Protein 1A58 (pdb70)

Structure (mmCIF, N/CA/C/O backbone):
data_1A58
#
_entry.id   1A58
#
_cell.length_a   58.215
_cell.length_b   58.215
_cell.length_c   141.944
_cell.angle_alpha   90.00
_cell.angle_beta   90.00
_cell.angle_gamma   90.00
#
_symmetry.space_group_name_H-M   'P 41 21 2'
#
loop_
_entity.id
_entity.type
_entity.pdbx_description
1 polymer CYCLOPHILIN
2 water water
#
loop_
_atom_site.group_PDB
_atom_site.id
_atom_site.type_symbol
_atom_site.label_atom_id
_atom_site.label_alt_id
_atom_site.label_comp_id
_atom_site.label_asym_id
_atom_site.label_entity_id
_atom_site.label_seq_id
_atom_site.pdbx_PDB_ins_code
_atom_site.Cartn_x
_atom_site.Cartn_y
_atom_site.Cartn_z
_atom_site.occupancy
_atom_site.B_iso_or_equiv
_atom_site.auth_seq_id
_atom_site.auth_comp_id
_atom_site.auth_asym_id
_atom_site.auth_atom_id
_atom_site.pdbx_PDB_model_num
ATOM 1 N N . MET A 1 1 ? 60.836 20.726 10.794 1.00 82.98 1 MET A N 1
ATOM 2 C CA . MET A 1 1 ? 62.099 21.167 10.148 1.00 84.54 1 MET A CA 1
ATOM 3 C C . MET A 1 1 ? 61.964 21.333 8.640 1.00 84.05 1 MET A C 1
ATOM 4 O O . MET A 1 1 ? 62.388 22.352 8.092 1.00 85.78 1 MET A O 1
ATOM 9 N N . SER A 1 2 ? 61.364 20.349 7.972 1.00 81.94 2 SER A N 1
ATOM 10 C CA . SER A 1 2 ? 61.172 20.418 6.519 1.00 79.66 2 SER A CA 1
ATOM 11 C C . SER A 1 2 ? 59.786 20.988 6.170 1.00 77.38 2 SER A C 1
ATOM 12 O O . SER A 1 2 ? 58.937 21.142 7.046 1.00 76.23 2 SER A O 1
ATOM 15 N N . LYS A 1 3 ? 59.587 21.340 4.901 1.00 74.80 3 LYS A N 1
ATOM 16 C CA . LYS A 1 3 ? 58.312 21.876 4.429 1.00 72.61 3 LYS A CA 1
ATOM 17 C C . LYS A 1 3 ? 57.267 20.763 4.425 1.00 70.79 3 LYS A C 1
ATOM 18 O O . LYS A 1 3 ? 56.062 21.023 4.452 1.00 70.61 3 LYS A O 1
ATOM 24 N N . LYS A 1 4 ? 57.741 19.520 4.422 1.00 69.49 4 LYS A N 1
ATOM 25 C CA . LYS A 1 4 ? 56.868 18.353 4.436 1.00 68.12 4 LYS A CA 1
ATOM 26 C C . LYS A 1 4 ? 56.383 18.064 5.860 1.00 65.80 4 LYS A C 1
ATOM 27 O O . LYS A 1 4 ? 55.591 17.149 6.078 1.00 65.71 4 LYS A O 1
ATOM 33 N N . ASP A 1 5 ? 56.858 18.858 6.818 1.00 65.17 5 ASP A N 1
ATOM 34 C CA . ASP A 1 5 ? 56.486 18.732 8.234 1.00 65.82 5 ASP A CA 1
ATOM 35 C C . ASP A 1 5 ? 55.184 19.470 8.562 1.00 62.21 5 ASP A C 1
ATOM 36 O O . ASP A 1 5 ? 54.626 19.309 9.652 1.00 61.56 5 ASP A O 1
ATOM 41 N N . ARG A 1 6 ? 54.730 20.292 7.617 1.00 56.14 6 ARG A N 1
ATOM 42 C CA . ARG A 1 6 ? 53.522 21.095 7.776 1.00 49.15 6 ARG A CA 1
ATOM 43 C C . ARG A 1 6 ? 52.235 20.292 7.897 1.00 48.14 6 ARG A C 1
ATOM 44 O O . ARG A 1 6 ? 51.889 19.489 7.026 1.00 47.73 6 ARG A O 1
ATOM 52 N N . ARG A 1 7 ? 51.536 20.525 9.005 1.00 44.22 7 ARG A N 1
ATOM 53 C CA . ARG A 1 7 ? 50.288 19.844 9.317 1.00 40.48 7 ARG A CA 1
ATOM 54 C C . ARG A 1 7 ? 49.071 20.615 8.811 1.00 37.68 7 ARG A C 1
ATOM 55 O O . ARG A 1 7 ? 49.163 21.804 8.496 1.00 34.35 7 ARG A O 1
ATOM 63 N N . ARG A 1 8 ? 47.946 19.915 8.682 1.00 35.44 8 ARG A N 1
ATOM 64 C CA . ARG A 1 8 ? 46.695 20.527 8.239 1.00 33.49 8 ARG A CA 1
ATOM 65 C C . ARG A 1 8 ? 45.625 20.372 9.306 1.00 30.87 8 ARG A C 1
ATOM 66 O O . ARG A 1 8 ? 45.488 19.315 9.924 1.00 29.93 8 ARG A O 1
ATOM 74 N N . VAL A 1 9 ? 44.850 21.431 9.498 1.00 27.99 9 VAL A N 1
ATOM 75 C CA . VAL A 1 9 ? 43.819 21.449 10.520 1.00 23.99 9 VAL A CA 1
ATOM 76 C C . VAL A 1 9 ? 42.487 21.976 9.945 1.00 22.62 9 VAL A C 1
ATOM 77 O O . VAL A 1 9 ? 42.480 22.711 8.958 1.00 20.34 9 VAL A O 1
ATOM 81 N N . PHE A 1 10 ? 41.363 21.576 10.532 1.00 20.02 10 PHE A N 1
ATOM 82 C CA . PHE A 1 10 ? 40.071 22.024 10.023 1.00 19.84 10 PHE A CA 1
ATOM 83 C C . PHE A 1 10 ? 39.125 22.640 11.039 1.00 21.58 10 PHE A C 1
ATOM 84 O O .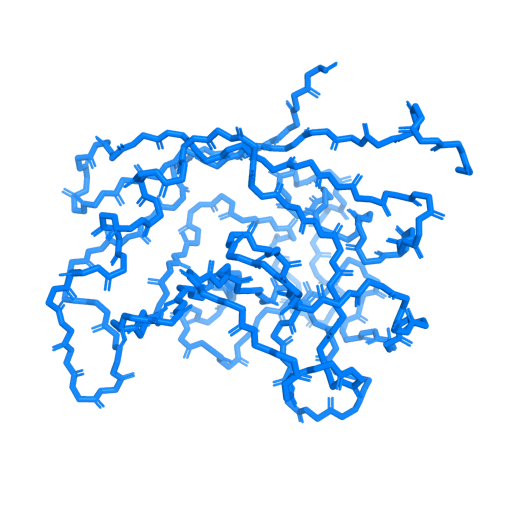 PHE A 1 10 ? 39.195 22.355 12.235 1.00 23.36 10 PHE A O 1
ATOM 92 N N . LEU A 1 11 ? 38.222 23.479 10.535 1.00 21.21 11 LEU A N 1
ATOM 93 C CA . LEU A 1 11 ? 37.200 24.115 11.356 1.00 21.15 11 LEU A CA 1
ATOM 94 C C . LEU A 1 11 ? 35.883 24.075 10.589 1.00 20.20 11 LEU A C 1
ATOM 95 O O . LEU A 1 11 ? 35.802 24.609 9.489 1.00 20.61 11 LEU A O 1
ATOM 100 N N . ASP A 1 12 ? 34.889 23.373 11.129 1.00 22.86 12 ASP A N 1
ATOM 101 C CA . ASP A 1 12 ? 33.560 23.315 10.518 1.00 21.13 12 ASP A CA 1
ATOM 102 C C . ASP A 1 12 ? 32.779 24.403 11.240 1.00 21.73 12 ASP A C 1
ATOM 103 O O . ASP A 1 12 ? 32.606 24.350 12.459 1.00 18.55 12 ASP A O 1
ATOM 108 N N . VAL A 1 13 ? 32.316 25.393 10.486 1.00 21.05 13 VAL A N 1
ATOM 109 C CA . VAL A 1 13 ? 31.620 26.528 11.082 1.00 22.45 13 VAL A CA 1
ATOM 110 C C . VAL A 1 13 ? 30.138 26.628 10.754 1.00 22.42 13 VAL A C 1
ATOM 111 O O . VAL A 1 13 ? 29.721 26.340 9.636 1.00 20.66 13 VAL A O 1
ATOM 115 N N . THR A 1 14 ? 29.346 27.009 11.754 1.00 22.43 14 THR A N 1
ATOM 116 C CA . THR A 1 14 ? 27.913 27.208 11.569 1.00 22.06 14 THR A CA 1
ATOM 117 C C . THR A 1 14 ? 27.559 28.673 11.888 1.00 24.07 14 THR A C 1
ATOM 118 O O . THR A 1 14 ? 28.208 29.316 12.719 1.00 23.37 14 THR A O 1
ATOM 122 N N . ILE A 1 15 ? 26.583 29.217 11.165 1.00 22.97 15 ILE A N 1
ATOM 123 C CA . ILE A 1 15 ? 26.119 30.582 11.391 1.00 24.22 15 ILE A CA 1
ATOM 124 C C . ILE A 1 15 ? 24.649 30.429 11.773 1.00 25.20 15 ILE A C 1
ATOM 125 O O . ILE A 1 15 ? 23.819 30.059 10.941 1.00 25.19 15 ILE A O 1
ATOM 130 N N . ASP A 1 16 ? 24.346 30.670 13.047 1.00 26.49 16 ASP A N 1
ATOM 131 C CA . ASP A 1 16 ? 22.989 30.508 13.574 1.00 30.29 16 ASP A CA 1
ATOM 132 C C . ASP A 1 16 ? 22.507 29.077 13.326 1.00 33.19 16 ASP A C 1
ATOM 133 O O . ASP A 1 16 ? 21.389 28.857 12.855 1.00 36.37 16 ASP A O 1
ATOM 138 N N . GLY A 1 17 ? 23.385 28.113 13.596 1.00 32.26 17 GLY A N 1
ATOM 139 C CA . GLY A 1 17 ? 23.045 26.710 13.420 1.00 31.08 17 GLY A CA 1
ATOM 140 C C . GLY 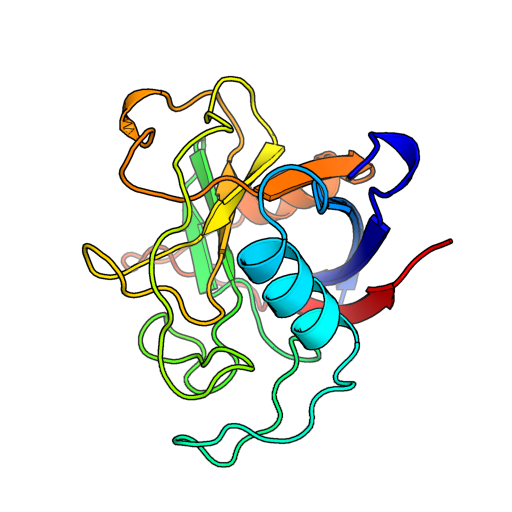A 1 17 ? 23.169 26.149 12.017 1.00 30.73 17 GLY A C 1
ATOM 141 O O . GLY A 1 17 ? 23.230 24.933 11.846 1.00 32.19 17 GLY A O 1
ATOM 142 N N . ASN A 1 18 ? 23.202 27.018 11.012 1.00 30.79 18 ASN A N 1
ATOM 143 C CA . ASN A 1 18 ? 23.314 26.564 9.628 1.00 32.66 18 ASN A CA 1
ATOM 144 C C . ASN A 1 18 ? 24.775 26.452 9.204 1.00 32.37 18 ASN A C 1
ATOM 145 O O . ASN A 1 18 ? 25.530 27.421 9.304 1.00 29.84 18 ASN A O 1
ATOM 150 N N . LEU A 1 19 ? 25.162 25.266 8.735 1.00 32.04 19 LEU A N 1
ATOM 151 C CA . LEU A 1 19 ? 26.533 24.998 8.301 1.00 32.73 19 LEU A CA 1
ATOM 152 C C . LEU A 1 19 ? 26.995 25.892 7.151 1.00 30.61 19 LEU A C 1
ATOM 153 O O . LEU A 1 19 ? 26.423 25.867 6.062 1.00 31.49 19 LEU A O 1
ATOM 158 N N . ALA A 1 20 ? 28.029 26.687 7.418 1.00 28.56 20 ALA A N 1
ATOM 159 C CA . ALA A 1 20 ? 28.610 27.590 6.431 1.00 26.13 20 ALA A CA 1
ATOM 160 C C . ALA A 1 20 ? 29.671 26.850 5.617 1.00 26.05 20 ALA A C 1
ATOM 161 O O . ALA A 1 20 ? 29.910 27.168 4.453 1.00 25.50 20 ALA A O 1
ATOM 163 N N . GLY A 1 21 ? 30.306 25.859 6.238 1.00 23.98 21 GLY A N 1
ATOM 164 C CA . GLY A 1 21 ? 31.319 25.088 5.546 1.00 21.29 21 GLY A CA 1
ATOM 165 C C . GLY A 1 21 ? 32.555 24.828 6.378 1.00 21.47 21 GLY A C 1
ATOM 166 O O . GLY A 1 21 ? 32.577 25.115 7.576 1.00 26.36 21 GLY A O 1
ATOM 167 N N . ARG A 1 22 ? 33.594 24.316 5.719 1.00 22.10 22 ARG A N 1
ATOM 168 C CA . ARG A 1 22 ? 34.866 23.983 6.355 1.00 19.83 22 ARG A CA 1
ATOM 169 C C . ARG A 1 22 ? 36.049 24.865 5.945 1.00 19.49 22 ARG A C 1
ATOM 170 O O . ARG A 1 22 ? 36.280 25.114 4.762 1.00 20.04 22 ARG A O 1
ATOM 178 N N . ILE A 1 23 ? 36.792 25.333 6.944 1.00 17.75 23 ILE A N 1
ATOM 179 C CA . ILE A 1 23 ? 37.985 26.139 6.711 1.00 17.60 23 ILE A CA 1
ATOM 180 C C . ILE A 1 23 ? 39.182 25.220 6.988 1.00 16.41 23 ILE A C 1
ATOM 181 O O . ILE A 1 23 ? 39.307 24.668 8.080 1.00 18.51 23 ILE A O 1
ATOM 186 N N . VAL A 1 24 ? 40.014 24.995 5.978 1.00 17.76 24 VAL A N 1
ATOM 187 C CA . VAL A 1 24 ? 41.198 24.161 6.154 1.00 18.04 24 VAL A CA 1
ATOM 188 C C . VAL A 1 24 ? 42.426 25.067 6.129 1.00 18.89 24 VAL A C 1
ATOM 189 O O . VAL A 1 24 ? 42.575 25.910 5.231 1.00 17.48 24 VAL A O 1
ATOM 193 N N . MET A 1 25 ? 43.290 24.898 7.127 1.00 16.58 25 MET A N 1
ATOM 194 C CA . MET A 1 25 ? 44.507 25.691 7.248 1.00 17.53 25 MET A CA 1
ATOM 195 C C . MET A 1 25 ? 45.750 24.815 7.305 1.00 19.02 25 MET A C 1
ATOM 196 O O . MET A 1 25 ? 45.739 23.740 7.902 1.00 18.95 25 MET A O 1
ATOM 201 N N . GLU A 1 26 ? 46.815 25.282 6.662 1.00 19.44 26 GLU A N 1
ATOM 202 C CA . GLU A 1 26 ? 48.091 24.580 6.651 1.00 20.87 26 GLU A CA 1
ATOM 203 C C . GLU A 1 26 ? 48.979 25.307 7.663 1.00 21.51 26 GLU A C 1
ATOM 204 O O . GLU A 1 26 ? 49.156 26.523 7.574 1.00 22.69 26 GLU A O 1
ATOM 210 N N . LEU A 1 27 ? 49.480 24.568 8.652 1.00 18.58 27 LEU A N 1
ATOM 211 C CA . LEU A 1 27 ? 50.339 25.116 9.705 1.00 21.78 27 LEU A CA 1
ATOM 212 C C . LEU A 1 27 ? 51.833 24.985 9.366 1.00 23.51 27 LEU A C 1
ATOM 213 O O . LEU A 1 27 ? 52.314 23.902 9.031 1.00 25.32 27 LEU A O 1
ATOM 218 N N . TYR A 1 28 ? 52.564 26.091 9.471 1.00 24.27 28 TYR A N 1
ATOM 219 C CA . TYR A 1 28 ? 53.999 26.101 9.179 1.00 27.47 28 TYR A CA 1
ATOM 220 C C . TYR A 1 28 ? 54.843 25.716 10.403 1.00 28.12 28 TYR A C 1
ATOM 221 O O . TYR A 1 28 ? 55.568 26.543 10.959 1.00 27.73 28 TYR A O 1
ATOM 230 N N . ASN A 1 29 ? 54.741 24.440 10.787 1.00 29.97 29 ASN A N 1
ATOM 231 C CA . ASN A 1 29 ? 55.438 23.852 11.938 1.00 32.61 29 ASN A CA 1
ATOM 232 C C . ASN A 1 29 ? 56.949 24.005 11.882 1.00 32.56 29 ASN A C 1
ATOM 233 O O . ASN A 1 29 ? 57.620 23.989 12.912 1.00 32.91 29 ASN A O 1
ATOM 238 N N . ASP A 1 30 ? 57.479 24.095 10.671 1.00 29.27 30 ASP A N 1
ATOM 239 C CA . ASP A 1 30 ? 58.914 24.233 10.459 1.00 32.25 30 ASP A CA 1
ATOM 240 C C . ASP A 1 30 ? 59.426 25.659 10.692 1.00 33.17 30 ASP A C 1
ATOM 241 O O . ASP A 1 30 ? 60.623 25.868 10.874 1.00 36.20 30 ASP A O 1
ATOM 246 N N . ILE A 1 31 ? 58.517 26.628 10.702 1.00 29.42 31 ILE A N 1
ATOM 247 C CA . ILE A 1 31 ? 58.879 28.024 10.890 1.00 26.99 31 ILE A CA 1
ATOM 248 C C . ILE A 1 31 ? 58.460 28.572 12.257 1.00 27.04 31 ILE A C 1
ATOM 249 O O . ILE A 1 31 ? 59.176 29.370 12.865 1.00 26.84 31 ILE A O 1
ATOM 254 N N . ALA A 1 32 ? 57.304 28.133 12.742 1.00 24.24 32 ALA A N 1
ATOM 255 C CA . ALA A 1 32 ? 56.795 28.566 14.036 1.00 21.75 32 ALA A CA 1
ATOM 256 C C . ALA A 1 32 ? 56.271 27.334 14.779 1.00 22.42 32 ALA A C 1
ATOM 257 O O . ALA A 1 32 ? 55.065 27.176 14.964 1.00 24.78 32 ALA A O 1
ATOM 259 N N . PRO A 1 33 ? 57.181 26.465 15.254 1.00 21.54 33 PRO A N 1
ATOM 260 C CA . PRO A 1 33 ? 56.822 25.235 15.975 1.00 22.64 33 PRO A CA 1
ATOM 261 C C . PRO A 1 33 ? 55.915 25.357 17.202 1.00 22.55 33 PRO A C 1
ATOM 262 O O . PRO A 1 33 ? 54.934 24.617 17.310 1.00 22.13 33 PRO A O 1
ATOM 266 N N . ARG A 1 34 ? 56.228 26.278 18.115 1.00 23.60 34 ARG A N 1
ATOM 267 C CA . ARG A 1 34 ? 55.425 26.456 19.327 1.00 22.62 34 ARG A CA 1
ATOM 268 C C . ARG A 1 34 ? 54.024 26.990 19.041 1.00 22.11 34 ARG A C 1
ATOM 269 O O . ARG A 1 34 ? 53.040 26.505 19.604 1.00 26.40 34 ARG A O 1
ATOM 277 N N . THR A 1 35 ? 53.939 27.998 18.177 1.00 20.92 35 THR A N 1
ATOM 278 C CA . THR A 1 35 ? 52.661 28.604 17.824 1.00 19.11 35 THR A CA 1
ATOM 279 C C . THR A 1 35 ? 51.761 27.618 17.068 1.00 19.71 35 THR A C 1
ATOM 280 O O . THR A 1 35 ? 50.567 27.528 17.349 1.00 22.08 35 THR A O 1
ATOM 284 N N . CYS A 1 36 ? 52.344 26.854 16.147 1.00 18.31 36 CYS A N 1
ATOM 285 C CA . CYS A 1 36 ? 51.596 25.859 15.372 1.00 18.43 36 CYS A CA 1
ATOM 286 C C . CYS A 1 36 ? 51.148 24.689 16.248 1.00 18.42 36 CYS A C 1
ATOM 287 O O . CYS A 1 36 ? 50.055 24.147 16.070 1.00 18.89 36 CYS A O 1
ATOM 290 N N . ASN A 1 37 ? 52.008 24.289 17.181 1.00 19.72 37 ASN A N 1
ATOM 291 C CA . ASN A 1 37 ? 51.693 23.194 18.081 1.00 18.75 37 ASN A CA 1
ATOM 292 C C . ASN A 1 37 ? 50.544 23.609 18.994 1.00 20.01 37 ASN A C 1
ATOM 293 O O . ASN A 1 37 ? 49.606 22.836 19.216 1.00 19.81 37 ASN A O 1
ATOM 298 N N . ASN A 1 38 ? 50.613 24.837 19.506 1.00 17.88 38 ASN A N 1
ATOM 299 C CA . ASN A 1 38 ? 49.569 25.353 20.377 1.00 17.07 38 ASN A CA 1
ATOM 300 C C . ASN A 1 38 ? 48.240 25.326 19.633 1.00 17.98 38 ASN A C 1
ATOM 301 O O . ASN A 1 38 ? 47.255 24.782 20.135 1.00 20.21 38 ASN A O 1
ATOM 306 N N . PHE A 1 39 ? 48.238 25.859 18.410 1.00 16.22 39 PHE A N 1
ATOM 307 C CA . PHE A 1 39 ? 47.029 25.914 17.596 1.00 17.04 39 PHE A CA 1
ATOM 308 C C . PHE A 1 39 ? 46.466 24.531 17.273 1.00 18.79 39 PHE A C 1
ATOM 309 O O . PHE A 1 39 ? 45.268 24.295 17.436 1.00 19.07 39 PHE A O 1
ATOM 317 N N . LEU A 1 40 ? 47.335 23.626 16.826 1.00 20.56 40 LEU A N 1
ATOM 318 C CA . LEU A 1 40 ? 46.946 22.257 16.474 1.00 23.77 40 LEU A CA 1
ATOM 319 C C . LEU A 1 40 ? 46.330 21.542 17.680 1.00 22.35 40 LEU A C 1
ATOM 320 O O . LEU A 1 40 ? 45.303 20.876 17.551 1.00 18.53 40 LEU A O 1
ATOM 325 N N . MET A 1 41 ? 46.950 21.696 18.851 1.00 22.25 41 MET A N 1
ATOM 326 C CA . MET A 1 41 ? 46.443 21.071 20.073 1.00 20.95 41 MET A CA 1
ATOM 327 C C . MET A 1 41 ? 45.083 21.657 20.477 1.00 18.96 41 MET A C 1
ATOM 328 O O . MET A 1 41 ? 44.233 20.949 21.019 1.00 17.02 41 MET A O 1
ATOM 333 N N . LEU A 1 42 ? 44.875 22.945 20.206 1.00 18.04 42 LEU A N 1
ATOM 334 C CA . LEU A 1 42 ? 43.602 23.588 20.535 1.00 19.46 42 LEU A CA 1
ATOM 335 C C . LEU A 1 42 ? 42.467 23.099 19.626 1.00 18.91 42 LEU A C 1
ATOM 336 O O . LEU A 1 42 ? 41.310 23.052 20.042 1.00 19.17 42 LEU A O 1
ATOM 341 N N . CYS A 1 43 ? 42.800 22.705 18.397 1.00 18.74 43 CYS A N 1
ATOM 342 C CA . CYS A 1 43 ? 41.799 22.185 17.465 1.00 18.31 43 CYS A CA 1
ATOM 343 C C . CYS A 1 43 ? 41.395 20.748 17.834 1.00 20.77 43 CYS A C 1
ATOM 344 O O . CYS A 1 43 ? 40.227 20.374 17.719 1.00 22.84 43 CYS A O 1
ATOM 347 N N . THR A 1 44 ? 42.363 19.950 18.283 1.00 19.77 44 THR A N 1
ATOM 348 C CA . THR A 1 44 ? 42.097 18.559 18.634 1.00 19.90 44 THR A CA 1
ATOM 349 C C . THR A 1 44 ? 41.683 18.324 20.089 1.00 19.97 44 THR A C 1
ATOM 350 O O . THR A 1 44 ? 41.017 17.333 20.392 1.00 21.51 44 THR A O 1
ATOM 354 N N . GLY A 1 45 ? 42.073 19.232 20.980 1.00 19.28 45 GLY A N 1
ATOM 355 C CA . GLY A 1 45 ? 41.737 19.088 22.388 1.00 18.60 45 GLY A CA 1
ATOM 356 C C . GLY A 1 45 ? 42.589 18.068 23.121 1.00 21.30 45 GLY A C 1
ATOM 357 O O . GLY A 1 45 ? 42.334 17.754 24.286 1.00 22.57 45 GLY A O 1
ATOM 358 N N . MET A 1 46 ? 43.647 17.609 22.460 1.00 20.78 46 MET A N 1
ATOM 359 C CA . MET A 1 46 ? 44.547 16.597 23.007 1.00 20.74 46 MET A CA 1
ATOM 360 C C . MET A 1 46 ? 45.633 17.062 23.983 1.00 21.97 46 MET A C 1
ATOM 361 O O . MET A 1 46 ? 46.661 16.390 24.140 1.00 19.81 46 MET A O 1
ATOM 366 N N . ALA A 1 47 ? 45.407 18.199 24.642 1.00 22.68 47 ALA A N 1
ATOM 367 C CA . ALA A 1 47 ? 46.370 18.716 25.616 1.00 23.17 47 ALA A CA 1
ATOM 368 C C . ALA A 1 47 ? 45.765 18.907 27.013 1.00 22.72 47 ALA A C 1
ATOM 369 O O . ALA A 1 47 ? 46.456 19.339 27.934 1.00 26.12 47 ALA A O 1
ATOM 371 N N . GLY A 1 48 ? 44.476 18.598 27.163 1.00 20.90 48 GLY A N 1
ATOM 372 C CA . GLY A 1 48 ? 43.828 18.719 28.460 1.00 23.40 48 GLY A CA 1
ATOM 373 C C . GLY A 1 48 ? 43.181 20.045 28.825 1.00 24.04 48 GLY A C 1
ATOM 374 O O . GLY A 1 48 ? 42.621 20.734 27.970 1.00 24.17 48 GLY A O 1
ATOM 375 N N . THR A 1 49 ? 43.249 20.392 30.112 1.00 24.41 49 THR A N 1
ATOM 376 C CA . THR A 1 49 ? 42.664 21.633 30.628 1.00 25.16 49 THR A CA 1
ATOM 377 C C . THR A 1 49 ? 43.686 22.740 30.874 1.00 25.84 49 THR A C 1
ATOM 378 O O . THR A 1 49 ? 44.865 22.465 31.117 1.00 24.48 49 THR A O 1
ATOM 382 N N . GLY A 1 50 ? 43.215 23.986 30.842 1.00 24.07 50 GLY A N 1
ATOM 383 C CA . GLY A 1 50 ? 44.086 25.128 31.060 1.00 23.38 50 GLY A CA 1
ATOM 384 C C . GLY A 1 50 ? 44.703 25.199 32.446 1.00 25.47 50 GLY A C 1
ATOM 385 O O . GLY A 1 50 ? 44.025 25.018 33.452 1.00 26.38 50 GLY A O 1
ATOM 386 N N . LYS A 1 51 ? 46.003 25.464 32.483 1.00 28.10 51 LYS A N 1
ATOM 387 C CA . LYS A 1 51 ? 46.777 25.575 33.717 1.00 29.99 51 LYS A CA 1
ATOM 388 C C . LYS A 1 51 ? 46.168 26.617 34.659 1.00 30.76 51 LYS A C 1
ATOM 389 O O . LYS A 1 51 ? 45.852 26.327 35.807 1.00 32.52 51 LYS A O 1
ATOM 395 N N . ILE A 1 52 ? 45.987 27.829 34.148 1.00 28.96 52 ILE A N 1
ATOM 396 C CA . ILE A 1 52 ? 45.437 28.931 34.923 1.00 27.35 52 ILE A CA 1
ATOM 397 C C . ILE A 1 52 ? 43.904 28.987 34.961 1.00 28.24 52 ILE A C 1
ATOM 398 O O . ILE A 1 52 ? 43.315 29.244 36.016 1.00 29.03 52 ILE A O 1
ATOM 403 N N . SER A 1 53 ? 43.261 28.709 33.828 1.00 27.49 53 SER A N 1
ATOM 404 C CA . SER A 1 53 ? 41.800 28.741 33.739 1.00 27.70 53 SER A CA 1
ATOM 405 C C . SER A 1 53 ? 41.090 27.449 34.162 1.00 30.59 53 SER A C 1
ATOM 406 O O . SER A 1 53 ? 39.896 27.466 34.482 1.00 30.93 53 SER A O 1
ATOM 409 N N . GLY A 1 54 ? 41.809 26.329 34.130 1.00 29.56 54 GLY A N 1
ATOM 410 C CA . GLY A 1 54 ? 41.211 25.056 34.491 1.00 31.68 54 GLY A CA 1
ATOM 411 C C . GLY A 1 54 ? 40.086 24.642 33.553 1.00 34.20 54 GLY A C 1
ATOM 412 O O . GLY A 1 54 ? 39.274 23.780 33.902 1.00 36.57 54 GLY A O 1
ATOM 413 N N . LYS A 1 55 ? 40.022 25.273 32.376 1.00 33.72 55 LYS A N 1
ATOM 414 C CA . LYS A 1 55 ? 38.994 24.968 31.375 1.00 31.82 55 LYS A CA 1
ATOM 415 C C . LYS A 1 55 ? 39.625 24.200 30.208 1.00 30.30 55 LYS A C 1
ATOM 416 O O . LYS A 1 55 ? 40.831 24.307 29.976 1.00 27.11 55 LYS A O 1
ATOM 422 N N . PRO A 1 56 ? 38.821 23.407 29.466 1.00 28.40 56 PRO A N 1
ATOM 423 C CA . PRO A 1 56 ? 39.299 22.617 28.326 1.00 26.59 56 PRO A CA 1
ATOM 424 C C . PRO A 1 56 ? 40.036 23.448 27.292 1.00 25.99 56 PRO A C 1
ATOM 425 O O . PRO A 1 56 ? 39.539 24.485 26.852 1.00 26.80 56 PRO A O 1
ATOM 429 N N . LEU A 1 57 ? 41.238 23.000 26.939 1.00 23.53 57 LEU A N 1
ATOM 430 C CA . LEU A 1 57 ? 42.055 23.676 25.941 1.00 24.24 57 LEU A CA 1
ATOM 431 C C . LEU A 1 57 ? 41.634 23.225 24.546 1.00 26.17 57 LEU A C 1
ATOM 432 O O . LEU A 1 57 ? 42.289 22.366 23.946 1.00 22.84 57 LEU A O 1
ATOM 437 N N . HIS A 1 58 ? 40.524 23.767 24.047 1.00 25.43 58 HIS A N 1
ATOM 438 C CA . HIS A 1 58 ? 40.069 23.399 22.719 1.00 27.91 58 HIS A CA 1
ATOM 439 C C . HIS A 1 58 ? 38.911 24.205 22.130 1.00 27.13 58 HIS A C 1
ATOM 440 O O . HIS A 1 58 ? 38.015 24.662 22.840 1.00 27.27 58 HIS A O 1
ATOM 447 N N . TYR A 1 59 ? 39.096 24.545 20.856 1.00 22.96 59 TYR A N 1
ATOM 448 C CA . TYR A 1 59 ? 38.189 25.374 20.075 1.00 20.84 59 TYR A CA 1
ATOM 449 C C . TYR A 1 59 ? 36.759 24.916 19.864 1.00 21.07 59 TYR A C 1
ATOM 450 O O . TYR A 1 59 ? 35.902 25.739 19.543 1.00 20.75 59 TYR A O 1
ATOM 459 N N . LYS A 1 60 ? 36.493 23.622 20.024 1.00 19.54 60 LYS A N 1
ATOM 460 C CA . LYS A 1 60 ? 35.142 23.098 19.816 1.00 21.30 60 LYS A CA 1
ATOM 461 C C . LYS A 1 60 ? 34.107 23.874 20.611 1.00 21.29 60 LYS A C 1
ATOM 462 O O . LYS A 1 60 ? 34.192 23.958 21.836 1.00 23.96 60 LYS A O 1
ATOM 468 N N . GLY A 1 61 ? 33.143 24.456 19.906 1.00 22.72 61 GLY A N 1
ATOM 469 C CA . GLY A 1 61 ? 32.100 25.212 20.574 1.00 22.58 61 GLY A CA 1
ATOM 470 C C . GLY A 1 61 ? 32.370 26.694 20.733 1.00 24.93 61 GLY A C 1
ATOM 471 O O . GLY A 1 61 ? 31.448 27.448 21.050 1.00 26.15 61 GLY A O 1
ATOM 472 N N . SER A 1 62 ? 33.619 27.123 20.547 1.00 24.30 62 SER A N 1
ATOM 473 C CA . SER A 1 62 ? 33.935 28.544 20.663 1.00 22.16 62 SER A CA 1
ATOM 474 C C . SER A 1 62 ? 33.413 29.283 19.427 1.00 23.19 62 SER A C 1
ATOM 475 O O . SER A 1 62 ? 32.949 28.661 18.467 1.00 22.16 62 SER A O 1
ATOM 478 N N . THR A 1 63 ? 33.519 30.606 19.439 1.00 24.55 63 THR A N 1
ATOM 479 C CA . THR A 1 63 ? 32.986 31.419 18.353 1.00 23.61 63 THR A CA 1
ATOM 480 C C . THR A 1 63 ? 33.965 32.404 17.708 1.00 24.08 63 THR A C 1
ATOM 481 O O . THR A 1 63 ? 35.123 32.534 18.114 1.00 24.41 63 THR A O 1
ATOM 485 N N . PHE A 1 64 ? 33.482 33.059 16.656 1.00 22.64 64 PHE A N 1
ATOM 486 C CA . PHE A 1 64 ? 34.226 34.123 15.995 1.00 21.11 64 P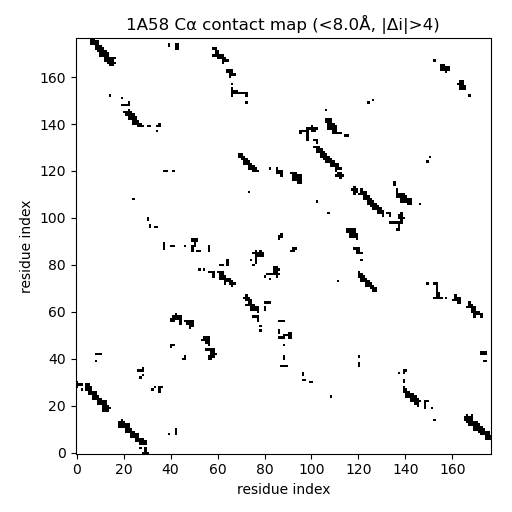HE A CA 1
ATOM 487 C C . PHE A 1 64 ? 33.426 35.301 16.533 1.00 21.99 64 PHE A C 1
ATOM 488 O O . PHE A 1 64 ? 32.294 35.547 16.112 1.00 24.66 64 PHE A O 1
ATOM 496 N N . HIS A 1 65 ? 33.971 35.922 17.574 1.00 21.29 65 HIS A N 1
ATOM 497 C CA . HIS A 1 65 ? 33.328 37.035 18.269 1.00 24.03 65 HIS A CA 1
ATOM 498 C C . HIS A 1 65 ? 33.575 38.424 17.679 1.00 25.66 65 HIS A C 1
ATOM 499 O O . HIS A 1 65 ? 32.972 39.399 18.123 1.00 27.78 65 HIS A O 1
ATOM 506 N N . ARG A 1 66 ? 34.471 38.516 16.701 1.00 25.15 66 ARG A N 1
ATOM 507 C CA . ARG A 1 66 ? 34.798 39.795 16.082 1.00 25.15 66 ARG A CA 1
ATOM 508 C C . ARG A 1 66 ? 35.076 39.633 14.589 1.00 22.92 66 ARG A C 1
ATOM 509 O O . ARG A 1 66 ? 35.846 38.760 14.195 1.00 21.62 66 ARG A O 1
ATOM 517 N N . VAL A 1 67 ? 34.401 40.431 13.762 1.00 23.89 67 VAL A N 1
ATOM 518 C CA . VAL A 1 67 ? 34.620 40.400 12.315 1.00 21.58 67 VAL A CA 1
ATOM 519 C C . VAL A 1 67 ? 34.719 41.828 11.797 1.00 21.65 67 VAL A C 1
ATOM 520 O O . VAL A 1 67 ? 33.915 42.693 12.151 1.00 24.98 67 VAL A O 1
ATOM 524 N N . ILE A 1 68 ? 35.762 42.090 11.023 1.00 22.38 68 ILE A N 1
ATOM 525 C CA . ILE A 1 68 ? 35.967 43.412 10.454 1.00 20.68 68 ILE A CA 1
ATOM 526 C C . ILE A 1 68 ? 35.858 43.316 8.937 1.00 21.41 68 ILE A C 1
ATOM 527 O O . ILE A 1 68 ? 36.689 42.681 8.272 1.00 20.56 68 ILE A O 1
ATOM 532 N N . LYS A 1 69 ? 34.808 43.931 8.405 1.00 20.05 69 LYS A N 1
ATOM 533 C CA . LYS A 1 69 ? 34.549 43.956 6.971 1.00 24.41 69 LYS A CA 1
ATOM 534 C C . LYS A 1 69 ? 35.781 44.496 6.229 1.00 24.49 69 LYS A C 1
ATOM 535 O O . LYS A 1 69 ? 36.363 45.507 6.623 1.00 24.27 69 LYS A O 1
ATOM 541 N N . ASN A 1 70 ? 36.202 43.770 5.195 1.00 23.88 70 ASN A N 1
ATOM 542 C CA . ASN A 1 70 ? 37.366 44.115 4.366 1.00 24.39 70 ASN A CA 1
ATOM 543 C C . ASN A 1 70 ? 38.734 43.800 5.003 1.00 23.43 70 ASN A C 1
ATOM 544 O O . ASN A 1 70 ? 39.766 44.048 4.377 1.00 25.29 70 ASN A O 1
ATOM 549 N N . PHE A 1 71 ? 38.762 43.244 6.219 1.00 22.53 71 PHE A N 1
ATOM 550 C CA . PHE A 1 71 ? 40.053 42.940 6.856 1.00 21.46 71 PHE A CA 1
ATOM 551 C C . PHE A 1 71 ? 40.268 41.567 7.514 1.00 21.06 71 PHE A C 1
ATOM 552 O O . PHE A 1 71 ? 41.198 40.851 7.142 1.00 19.82 71 PHE A O 1
ATOM 560 N N . MET A 1 72 ? 39.441 41.194 8.489 1.00 20.68 72 MET A N 1
ATOM 561 C CA . MET A 1 72 ? 39.653 39.913 9.162 1.00 18.71 72 MET A CA 1
ATOM 562 C C . MET A 1 72 ? 38.487 39.414 9.980 1.00 17.44 72 MET A C 1
ATOM 563 O O . MET A 1 72 ? 37.461 40.080 10.102 1.00 18.53 72 MET A O 1
ATOM 568 N N . ILE A 1 73 ? 38.664 38.208 10.513 1.00 19.58 73 ILE A N 1
ATOM 569 C CA . ILE A 1 73 ? 37.701 37.567 11.410 1.00 18.48 73 ILE A CA 1
ATOM 570 C C . ILE A 1 73 ? 38.541 37.004 12.563 1.00 17.49 73 ILE A C 1
ATOM 571 O O . ILE A 1 73 ? 39.631 36.474 12.346 1.00 20.62 73 ILE A O 1
ATOM 576 N N . GLN A 1 74 ? 38.054 37.170 13.789 1.00 18.97 74 GLN A N 1
ATOM 577 C CA . GLN A 1 74 ? 38.785 36.723 14.972 1.00 21.15 74 GLN A CA 1
ATOM 578 C C . GLN A 1 74 ? 38.004 35.764 15.862 1.00 18.89 74 GLN A C 1
ATOM 579 O O . GLN A 1 74 ? 36.819 35.963 16.107 1.00 18.95 74 GLN A O 1
ATOM 585 N N . GLY A 1 75 ? 38.696 34.740 16.360 1.00 17.98 75 GLY A N 1
ATOM 586 C CA . GLY A 1 75 ? 38.078 33.762 17.241 1.00 17.32 75 GLY A CA 1
ATOM 587 C C . GLY A 1 75 ? 39.105 33.198 18.208 1.00 18.57 75 GLY A C 1
ATOM 588 O O . GLY A 1 75 ? 40.154 33.804 18.420 1.00 18.57 75 GLY A O 1
ATOM 589 N N . GLY A 1 76 ? 38.799 32.056 18.816 1.00 18.78 76 GLY A N 1
ATOM 590 C CA . GLY A 1 76 ? 39.739 31.431 19.734 1.00 20.86 76 GLY A CA 1
ATOM 591 C C . GLY A 1 76 ? 39.546 31.653 21.225 1.00 21.39 76 GLY A C 1
ATOM 592 O O . GLY A 1 76 ? 40.238 31.035 22.037 1.00 20.49 76 GLY A O 1
ATOM 593 N N . ASP A 1 77 ? 38.632 32.541 21.597 1.00 23.11 77 ASP A N 1
ATOM 594 C CA . ASP A 1 77 ? 38.382 32.807 23.010 1.00 24.69 77 ASP A CA 1
ATOM 595 C C . ASP A 1 77 ? 37.392 31.768 23.551 1.00 24.53 77 ASP A C 1
ATOM 596 O O . ASP A 1 77 ? 36.180 31.985 23.545 1.00 22.01 77 ASP A O 1
ATOM 601 N N . PHE A 1 78 ? 37.920 30.657 24.054 1.00 21.86 78 PHE A N 1
ATOM 602 C CA . PHE A 1 78 ? 37.075 29.591 24.571 1.00 23.10 78 PHE A CA 1
ATOM 603 C C . PHE A 1 78 ? 36.685 29.699 26.048 1.00 26.26 78 PHE A C 1
ATOM 604 O O . PHE A 1 78 ? 35.90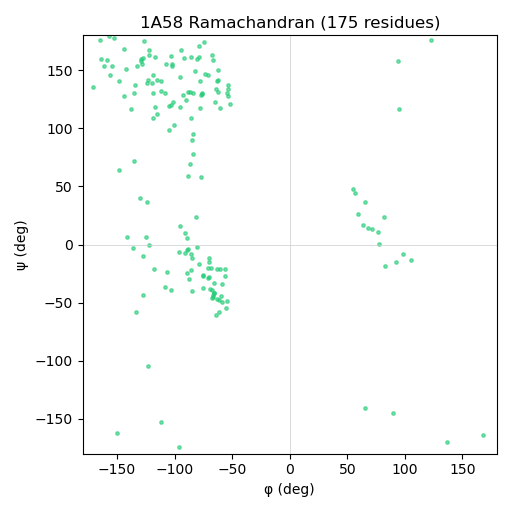8 28.878 26.542 1.00 28.59 78 PHE A O 1
ATOM 612 N N . THR A 1 79 ? 37.205 30.696 26.757 1.00 27.24 79 THR A N 1
ATOM 613 C CA . THR A 1 79 ? 36.865 30.836 28.172 1.00 30.39 79 THR A CA 1
ATOM 614 C C . THR A 1 79 ? 35.842 31.936 28.460 1.00 32.71 79 THR A C 1
ATOM 615 O O . THR A 1 79 ? 34.952 31.755 29.295 1.00 34.73 79 THR A O 1
ATOM 619 N N . LYS A 1 80 ? 35.954 33.060 27.752 1.00 33.20 80 LYS A N 1
ATOM 620 C CA . LYS A 1 80 ? 35.052 34.195 27.952 1.00 32.75 80 LYS A CA 1
ATOM 621 C C . LYS A 1 80 ? 34.227 34.530 26.703 1.00 30.32 80 LYS A C 1
ATOM 622 O O . LYS A 1 80 ? 33.195 35.201 26.797 1.00 30.42 80 LYS A O 1
ATOM 628 N N . GLY A 1 81 ? 34.705 34.087 25.541 1.00 30.19 81 GLY A N 1
ATOM 629 C CA . GLY A 1 81 ? 34.009 34.316 24.281 1.00 27.34 81 GLY A CA 1
ATOM 630 C C . GLY A 1 81 ? 33.742 35.744 23.841 1.00 25.49 81 GLY A C 1
ATOM 631 O O . GLY A 1 81 ? 32.809 35.977 23.075 1.00 23.94 81 GLY A O 1
ATOM 632 N N . ASP A 1 82 ? 34.571 36.689 24.284 1.00 27.76 82 ASP A N 1
ATOM 633 C CA . ASP A 1 82 ? 34.402 38.102 23.932 1.00 28.26 82 ASP A CA 1
ATOM 634 C C . ASP A 1 82 ? 35.715 38.848 23.683 1.00 26.25 82 ASP A C 1
ATOM 635 O O . ASP A 1 82 ? 35.725 40.072 23.540 1.00 27.16 82 ASP A O 1
ATOM 640 N N . GLY A 1 83 ? 36.825 38.117 23.681 1.00 22.36 83 GLY A N 1
ATOM 641 C CA . GLY A 1 83 ? 38.115 38.733 23.428 1.00 23.38 83 GLY A CA 1
ATOM 642 C C . GLY A 1 83 ? 39.002 38.905 24.641 1.00 25.12 83 GLY A C 1
ATOM 643 O O . GLY A 1 83 ? 40.199 39.167 24.503 1.00 26.10 83 GLY A O 1
ATOM 644 N N . THR A 1 84 ? 38.430 38.744 25.831 1.00 26.69 84 THR A N 1
ATOM 645 C CA . THR A 1 84 ? 39.194 38.906 27.061 1.00 28.90 84 THR A CA 1
ATOM 646 C C . THR A 1 84 ? 39.730 37.599 27.643 1.00 29.99 84 THR A C 1
ATOM 647 O O . THR A 1 84 ? 40.497 37.622 28.605 1.00 30.25 84 THR A O 1
ATOM 651 N N . GLY A 1 85 ? 39.336 36.469 27.065 1.00 27.85 85 GLY A N 1
ATOM 652 C CA . GLY A 1 85 ? 39.787 35.191 27.582 1.00 26.45 85 GLY A CA 1
ATOM 653 C C . GLY A 1 85 ? 40.735 34.401 26.704 1.00 27.42 85 GLY A C 1
ATOM 654 O O . GLY A 1 85 ? 41.469 34.967 25.892 1.00 27.47 85 GLY A O 1
ATOM 655 N N . GLY A 1 86 ? 40.691 33.079 26.870 1.00 27.16 86 GLY A N 1
ATOM 656 C CA . GLY A 1 86 ? 41.548 32.179 26.119 1.00 25.21 86 GLY A CA 1
ATOM 657 C C . GLY A 1 86 ? 42.813 31.845 26.891 1.00 26.29 86 GLY A C 1
ATOM 658 O O . GLY A 1 86 ? 43.216 32.591 27.787 1.00 25.54 86 GLY A O 1
ATOM 659 N N . GLU A 1 87 ? 43.446 30.725 26.547 1.00 23.38 87 GLU A N 1
ATOM 660 C CA . GLU A 1 87 ? 44.679 30.298 27.207 1.00 20.74 87 GLU A CA 1
ATOM 661 C C . GLU A 1 87 ? 45.490 29.373 26.300 1.00 20.74 87 GLU A C 1
ATOM 662 O O . GLU A 1 87 ? 44.922 28.637 25.496 1.00 20.50 87 GLU A O 1
ATOM 668 N N . SER A 1 88 ? 46.816 29.450 26.393 1.00 19.28 88 SER A N 1
ATOM 669 C CA . SER A 1 88 ? 47.679 28.591 25.591 1.00 20.36 88 SER A CA 1
ATOM 670 C C . SER A 1 88 ? 47.881 27.250 26.290 1.00 24.69 88 SER A C 1
ATOM 671 O O . SER A 1 88 ? 47.665 27.130 27.498 1.00 23.86 88 SER A O 1
ATOM 674 N N . ILE A 1 89 ? 48.314 26.250 25.524 1.00 25.53 89 ILE A N 1
ATOM 675 C CA . ILE A 1 89 ? 48.553 24.912 26.056 1.00 23.39 89 ILE A CA 1
ATOM 676 C C . ILE A 1 89 ? 49.771 24.868 26.977 1.00 25.10 89 ILE A C 1
ATOM 677 O O . ILE A 1 89 ? 49.990 23.885 27.683 1.00 25.90 89 ILE A O 1
ATOM 682 N N . TYR A 1 90 ? 50.546 25.947 26.976 1.00 25.22 90 TYR A N 1
ATOM 683 C CA . TYR A 1 90 ? 51.743 26.045 27.803 1.00 26.64 90 TYR A CA 1
ATOM 684 C C . TYR A 1 90 ? 51.461 26.626 29.189 1.00 25.22 90 TYR A C 1
ATOM 685 O O . TYR A 1 90 ? 52.344 26.656 30.039 1.00 25.63 90 TYR A O 1
ATOM 694 N N . GLY A 1 91 ? 50.222 27.048 29.419 1.00 24.57 91 GLY A N 1
ATOM 695 C CA . GLY A 1 91 ? 49.868 27.654 30.689 1.00 23.80 91 GLY A CA 1
ATOM 696 C C . GLY A 1 91 ? 49.974 29.161 30.539 1.00 23.40 91 GLY A C 1
ATOM 697 O O . GLY A 1 91 ? 51.058 29.692 30.280 1.00 23.58 91 GLY A O 1
ATOM 698 N N . GLY A 1 92 ? 48.849 29.853 30.686 1.00 21.97 92 GLY A N 1
ATOM 699 C CA . GLY A 1 92 ? 48.856 31.297 30.531 1.00 25.86 92 GLY A CA 1
ATOM 700 C C . GLY A 1 92 ? 49.187 31.669 29.095 1.00 26.29 92 GLY A C 1
ATOM 701 O O . GLY A 1 92 ? 48.741 30.995 28.161 1.00 25.21 92 GLY A O 1
ATOM 702 N N . MET A 1 93 ? 49.987 32.719 28.922 1.00 24.94 93 MET A N 1
ATOM 703 C CA . MET A 1 93 ? 50.390 33.186 27.593 1.00 28.13 93 MET A CA 1
ATOM 704 C C . MET A 1 93 ? 51.816 32.772 27.282 1.00 26.69 93 MET A C 1
ATOM 705 O O . MET A 1 93 ? 52.572 32.419 28.184 1.00 28.63 93 MET A O 1
ATOM 710 N N . PHE A 1 94 ? 52.186 32.807 26.005 1.00 21.00 94 PHE A N 1
ATOM 711 C CA . PHE A 1 94 ? 53.543 32.454 25.633 1.00 17.69 94 PHE A CA 1
ATOM 712 C C . PHE A 1 94 ? 54.184 33.534 24.776 1.00 19.12 94 PHE A C 1
ATOM 713 O O . PHE A 1 94 ? 53.501 34.404 24.227 1.00 19.11 94 PHE A O 1
ATOM 721 N N . ASP A 1 95 ? 55.507 33.507 24.725 1.00 18.67 95 ASP A N 1
ATOM 722 C CA . ASP A 1 95 ? 56.276 34.487 23.977 1.00 20.27 95 ASP A CA 1
ATOM 723 C C . ASP A 1 95 ? 56.105 34.444 22.480 1.00 21.80 95 ASP A C 1
ATOM 724 O O . ASP A 1 95 ? 55.728 33.425 21.901 1.00 24.90 95 ASP A O 1
ATOM 729 N N . ASP A 1 96 ? 56.423 35.568 21.852 1.00 21.78 96 ASP A N 1
ATOM 730 C CA . ASP A 1 96 ? 56.351 35.672 20.410 1.00 22.35 96 ASP A CA 1
ATOM 731 C C . ASP A 1 96 ? 57.572 34.959 19.853 1.00 24.09 96 ASP A C 1
ATOM 732 O O . ASP A 1 96 ? 58.691 35.193 20.309 1.00 22.19 96 ASP A O 1
ATOM 737 N N . GLU A 1 97 ? 57.352 34.049 18.910 1.00 23.42 97 GLU A N 1
ATOM 738 C CA . GLU A 1 97 ? 58.459 33.365 18.258 1.00 24.29 97 GLU A CA 1
ATOM 739 C C . GLU A 1 97 ? 58.979 34.362 17.231 1.00 25.06 97 GLU A C 1
ATOM 740 O O . GLU A 1 97 ? 58.351 35.395 17.003 1.00 24.86 97 GLU A O 1
ATOM 746 N N . GLU A 1 98 ? 60.117 34.064 16.617 1.00 26.27 98 GLU A N 1
ATOM 747 C CA . GLU A 1 98 ? 60.690 34.959 15.616 1.00 28.62 98 GLU A CA 1
ATOM 748 C C . GLU A 1 98 ? 59.640 35.254 14.538 1.00 29.56 98 GLU A C 1
ATOM 749 O O . GLU A 1 98 ? 58.949 34.346 14.078 1.00 28.93 98 GLU A O 1
ATOM 755 N N . PHE A 1 99 ? 59.508 36.527 14.169 1.00 29.05 99 PHE A N 1
ATOM 756 C CA . PHE A 1 99 ? 58.532 36.962 13.169 1.00 29.22 99 PHE A CA 1
ATOM 757 C C . PHE A 1 99 ? 58.942 36.664 11.721 1.00 28.19 99 PHE A C 1
ATOM 758 O O . PHE A 1 99 ? 58.989 37.564 10.873 1.00 29.06 99 PHE A O 1
ATOM 766 N N . VAL A 1 100 ? 59.181 35.387 11.436 1.00 26.49 100 VAL A N 1
ATOM 767 C CA . VAL A 1 100 ? 59.595 34.956 10.106 1.00 25.55 100 VAL A CA 1
ATOM 768 C C . VAL A 1 100 ? 58.516 35.216 9.057 1.00 27.36 100 VAL A C 1
ATOM 769 O O . VAL A 1 100 ? 58.735 35.989 8.119 1.00 28.20 100 VAL A O 1
ATOM 773 N N . MET A 1 101 ? 57.348 34.602 9.234 1.00 26.57 101 MET A N 1
ATOM 774 C CA . MET A 1 101 ? 56.238 34.775 8.296 1.00 26.39 101 MET A CA 1
ATOM 775 C C . MET A 1 101 ? 55.616 36.167 8.384 1.00 24.79 101 MET A C 1
ATOM 776 O O . MET A 1 101 ? 55.548 36.759 9.465 1.00 24.42 101 MET A O 1
ATOM 781 N N . LYS A 1 102 ? 55.154 36.675 7.241 1.00 23.51 102 LYS A N 1
ATOM 782 C CA . LYS A 1 102 ? 54.554 38.011 7.153 1.00 23.90 102 LYS A CA 1
ATOM 783 C C . LYS A 1 102 ? 53.126 38.011 6.616 1.00 21.74 102 LYS A C 1
ATOM 784 O O . LYS A 1 102 ? 52.661 37.012 6.069 1.00 20.89 102 LYS A O 1
ATOM 790 N N . HIS A 1 103 ? 52.413 39.115 6.828 1.00 20.98 103 HIS A N 1
ATOM 791 C CA . HIS A 1 103 ? 51.032 39.241 6.353 1.00 20.16 103 HIS A CA 1
ATOM 792 C C . HIS A 1 103 ? 51.092 39.792 4.921 1.00 23.12 103 HIS A C 1
ATOM 793 O O . HIS A 1 103 ? 50.533 40.849 4.623 1.00 24.22 103 HIS A O 1
ATOM 800 N N . ASP A 1 104 ? 51.765 39.059 4.037 1.00 25.16 104 ASP A N 1
ATOM 801 C CA . ASP A 1 104 ? 51.951 39.484 2.652 1.00 26.44 104 ASP A CA 1
ATOM 802 C C . ASP A 1 104 ? 50.891 39.072 1.640 1.00 26.25 104 ASP A C 1
ATOM 803 O O . ASP A 1 104 ? 51.044 39.311 0.434 1.00 27.01 104 ASP A O 1
ATOM 808 N N . GLU A 1 105 ? 49.825 38.451 2.128 1.00 24.03 105 GLU A N 1
ATOM 809 C CA . GLU A 1 105 ? 48.729 38.028 1.268 1.00 25.34 105 GLU A CA 1
ATOM 810 C C . GLU A 1 105 ? 47.495 37.721 2.102 1.00 24.56 105 GLU A C 1
ATOM 811 O O . GLU A 1 105 ? 47.591 37.521 3.315 1.00 24.49 105 GLU A O 1
ATOM 817 N N . PRO A 1 106 ? 46.308 37.734 1.472 1.00 23.92 106 PRO A N 1
ATOM 818 C CA . PRO A 1 106 ? 45.090 37.442 2.233 1.00 22.71 106 PRO A CA 1
ATOM 819 C C . PRO A 1 106 ? 45.022 35.992 2.713 1.00 20.86 106 PRO A C 1
ATOM 820 O O . PRO A 1 106 ? 45.778 35.135 2.246 1.00 19.52 106 PRO A O 1
ATOM 824 N N . PHE A 1 107 ? 44.153 35.746 3.689 1.00 20.07 107 PHE A N 1
ATOM 825 C CA . PHE A 1 107 ? 43.927 34.413 4.255 1.00 21.13 107 PHE A CA 1
ATOM 826 C C . PHE A 1 107 ? 45.107 33.794 4.998 1.00 20.01 107 PHE A C 1
ATOM 827 O O . PHE A 1 107 ? 45.347 32.593 4.955 1.00 22.17 107 PHE A O 1
ATOM 835 N N . VAL A 1 108 ? 45.831 34.648 5.698 1.00 20.15 108 VAL A N 1
ATOM 836 C CA . VAL A 1 108 ? 46.963 34.234 6.500 1.00 21.63 108 VAL A CA 1
ATOM 837 C C . VAL A 1 108 ? 46.392 34.070 7.923 1.00 19.56 108 VAL A C 1
ATOM 838 O O . VAL A 1 108 ? 45.435 34.764 8.285 1.00 19.41 108 VAL A O 1
ATOM 842 N N . VAL A 1 109 ? 46.889 33.089 8.679 1.00 18.45 109 VAL A N 1
ATOM 843 C CA . VAL A 1 109 ? 46.415 32.860 10.051 1.00 17.94 109 VAL A CA 1
ATOM 844 C C . VAL A 1 109 ? 47.475 33.415 10.998 1.00 18.75 109 VAL A C 1
ATOM 845 O O . VAL A 1 109 ? 48.627 32.980 10.993 1.00 17.14 109 VAL A O 1
ATOM 849 N N . SER A 1 110 ? 47.069 34.374 11.820 1.00 17.63 110 SER A N 1
ATOM 850 C CA . SER A 1 110 ? 47.986 35.036 12.730 1.00 16.81 110 SER A CA 1
ATOM 851 C C . SER A 1 110 ? 47.474 35.076 14.173 1.00 20.10 110 SER A C 1
ATOM 852 O O . SER A 1 110 ? 46.272 34.918 14.426 1.00 20.57 110 SER A O 1
ATOM 855 N N . MET A 1 111 ? 48.390 35.273 15.120 1.00 19.37 111 MET A N 1
ATOM 856 C CA . MET A 1 111 ? 48.023 35.321 16.532 1.00 19.05 111 MET A CA 1
ATOM 857 C C . MET A 1 111 ? 47.541 36.684 16.995 1.00 18.41 111 MET A C 1
ATOM 858 O O . MET A 1 111 ? 48.194 37.698 16.756 1.00 18.48 111 MET A O 1
ATOM 863 N N . ALA A 1 112 ? 46.394 36.696 17.665 1.00 18.09 112 ALA A N 1
ATOM 864 C CA . ALA A 1 112 ? 45.860 37.923 18.238 1.00 19.38 112 ALA A CA 1
ATOM 865 C C . ALA A 1 112 ? 46.610 38.068 19.573 1.00 20.32 112 ALA A C 1
ATOM 866 O O . ALA A 1 112 ? 47.055 37.068 20.146 1.00 19.41 112 ALA A O 1
ATOM 868 N N . ASN A 1 113 ? 46.836 39.302 20.018 1.00 22.11 113 ASN A N 1
ATOM 869 C CA . ASN A 1 113 ? 47.524 39.524 21.289 1.00 23.03 113 ASN A CA 1
ATOM 870 C C . ASN A 1 113 ? 47.132 40.847 21.960 1.00 23.85 113 ASN A C 1
ATOM 871 O O . ASN A 1 113 ? 46.309 41.601 21.431 1.00 20.86 113 ASN A O 1
ATOM 876 N N . LYS A 1 114 ? 47.686 41.090 23.147 1.00 24.71 114 LYS A N 1
ATOM 877 C CA . LYS A 1 114 ? 47.420 42.306 23.917 1.00 26.65 114 LYS A CA 1
ATOM 878 C C . LYS A 1 114 ? 48.761 42.988 24.217 1.00 24.70 114 LYS A C 1
ATOM 879 O O . LYS A 1 114 ? 48.951 43.563 25.285 1.00 27.22 114 LYS A O 1
ATOM 885 N N . GLY A 1 115 ? 49.687 42.920 23.268 1.00 22.64 115 GLY A N 1
ATOM 886 C CA . GLY A 1 115 ? 51.001 43.509 23.459 1.00 22.99 115 GLY A CA 1
ATOM 887 C C . GLY A 1 115 ? 52.085 42.456 23.293 1.00 24.98 115 GLY A C 1
ATOM 888 O O . GLY A 1 115 ? 51.778 41.278 23.108 1.00 25.40 115 GLY A O 1
ATOM 889 N N . PRO A 1 116 ? 53.369 42.839 23.354 1.00 27.24 116 PRO A N 1
ATOM 890 C CA . PRO A 1 116 ? 54.450 41.863 23.198 1.00 26.56 116 PRO A CA 1
ATOM 891 C C . PRO A 1 116 ? 54.386 40.661 24.138 1.00 25.04 116 PRO A C 1
ATOM 892 O O . PRO A 1 116 ? 54.029 40.785 25.314 1.00 24.54 116 PRO A O 1
ATOM 896 N N . ASN A 1 117 ? 54.656 39.489 23.573 1.00 21.79 117 ASN A N 1
ATOM 897 C CA . ASN A 1 117 ? 54.675 38.238 24.319 1.00 22.80 117 ASN A CA 1
ATOM 898 C C . ASN A 1 117 ? 53.405 37.933 25.098 1.00 22.62 117 ASN A C 1
ATOM 899 O O . ASN A 1 117 ? 53.474 37.560 26.267 1.00 23.03 117 ASN A O 1
ATOM 904 N N . THR A 1 118 ? 52.251 38.074 24.454 1.00 20.83 118 THR A N 1
ATOM 905 C CA . THR A 1 118 ? 50.979 37.804 25.118 1.00 19.60 118 THR A CA 1
ATOM 906 C C . THR A 1 118 ? 50.089 36.878 24.298 1.00 22.82 118 THR A C 1
ATOM 907 O O . THR A 1 118 ? 48.868 37.074 24.235 1.00 24.61 118 THR A O 1
ATOM 911 N N . ASN A 1 119 ? 50.699 35.865 23.683 1.00 21.23 119 ASN A N 1
ATOM 912 C CA . ASN A 1 119 ? 49.958 34.894 22.874 1.00 20.29 119 ASN A CA 1
ATOM 913 C C . ASN A 1 119 ? 49.204 33.897 23.744 1.00 19.53 119 ASN A C 1
ATOM 914 O O . ASN A 1 119 ? 49.779 33.307 24.654 1.00 21.23 119 ASN A O 1
ATOM 919 N N . GLY A 1 120 ? 47.918 33.715 23.452 1.00 19.04 120 GLY A N 1
ATOM 920 C CA . GLY A 1 120 ? 47.098 32.775 24.198 1.00 18.36 120 GLY A CA 1
ATOM 921 C C . GLY A 1 120 ? 46.483 31.746 23.267 1.00 18.46 120 GLY A C 1
ATOM 922 O O . GLY A 1 120 ? 47.170 30.846 22.781 1.00 18.57 120 GLY A O 1
ATOM 923 N N . SER A 1 121 ? 45.192 31.899 22.989 1.00 20.31 121 SER A N 1
ATOM 924 C CA . SER A 1 121 ? 44.476 30.990 22.097 1.00 18.75 121 SER A CA 1
ATOM 925 C C . SER A 1 121 ? 43.737 31.734 20.982 1.00 20.22 121 SER A C 1
ATOM 926 O O . SER A 1 121 ? 43.232 31.113 20.049 1.00 22.98 121 SER A O 1
ATOM 929 N N . GLN A 1 122 ? 43.662 33.058 21.089 1.00 18.16 122 GLN A N 1
ATOM 930 C CA . GLN A 1 122 ? 42.971 33.866 20.099 1.00 15.53 122 GLN A CA 1
ATOM 931 C C . GLN A 1 122 ? 43.794 34.073 18.842 1.00 15.21 122 GLN A C 1
ATOM 932 O O . GLN A 1 122 ? 45.003 34.271 18.900 1.00 16.71 122 GLN A O 1
ATOM 938 N N . PHE A 1 123 ? 43.114 34.025 17.702 1.00 18.05 123 PHE A N 1
ATOM 939 C CA . PHE A 1 123 ? 43.749 34.165 16.398 1.00 15.80 123 PHE A CA 1
ATOM 940 C C . PHE A 1 123 ? 42.832 34.922 15.450 1.00 16.13 123 PHE A C 1
ATOM 941 O O . PHE A 1 123 ? 41.645 35.104 15.723 1.00 18.17 123 PHE A O 1
ATOM 949 N N . PHE A 1 124 ? 43.386 35.332 14.315 1.00 18.82 124 PHE A N 1
ATOM 950 C CA . PHE A 1 124 ? 42.603 36.018 13.299 1.00 17.34 124 PHE A CA 1
ATOM 951 C C . PHE A 1 124 ? 43.045 35.577 11.913 1.00 17.83 124 PHE A C 1
ATOM 952 O O . PHE A 1 124 ? 44.182 35.123 11.716 1.00 16.56 124 PHE A O 1
ATOM 960 N N . ILE A 1 125 ? 42.101 35.616 10.980 1.00 17.86 125 ILE A N 1
ATOM 961 C CA . ILE A 1 125 ? 42.368 35.258 9.595 1.00 19.30 125 ILE A CA 1
ATOM 962 C C . ILE A 1 125 ? 42.124 36.535 8.777 1.00 19.23 125 ILE A C 1
ATOM 963 O O . ILE A 1 125 ? 41.018 37.087 8.806 1.00 19.52 125 ILE A O 1
ATOM 968 N N . THR A 1 126 ? 43.167 37.031 8.108 1.00 17.64 126 THR A N 1
ATOM 969 C CA . THR A 1 126 ? 43.070 38.251 7.293 1.00 20.14 126 THR A CA 1
ATOM 970 C C . THR A 1 126 ? 42.423 37.978 5.931 1.00 21.37 126 THR A C 1
ATOM 971 O O . THR A 1 126 ? 42.367 36.835 5.478 1.00 20.89 126 THR A O 1
ATOM 975 N N . THR A 1 127 ? 41.935 39.034 5.283 1.00 21.35 127 THR A N 1
ATOM 976 C CA . THR A 1 127 ? 41.304 38.902 3.973 1.00 22.75 127 THR A CA 1
ATOM 977 C C . THR A 1 127 ? 41.955 39.806 2.905 1.00 23.57 127 THR A C 1
ATOM 978 O O . THR A 1 127 ? 41.473 39.898 1.773 1.00 25.96 127 THR A O 1
ATOM 982 N N . THR A 1 128 ? 43.054 40.460 3.285 1.00 25.36 128 THR A N 1
ATOM 983 C CA . THR A 1 128 ? 43.854 41.336 2.408 1.00 25.90 128 THR A CA 1
ATOM 984 C C . THR A 1 128 ? 45.241 41.420 3.049 1.00 25.03 128 THR A C 1
ATOM 985 O O . THR A 1 128 ? 45.391 41.109 4.236 1.00 21.49 128 THR A O 1
ATOM 989 N N . PRO A 1 129 ? 46.284 41.777 2.267 1.00 26.12 129 PRO A N 1
ATOM 990 C CA . PRO A 1 129 ? 47.620 41.871 2.880 1.00 24.10 129 PRO A CA 1
ATOM 991 C C . PRO A 1 129 ? 47.645 42.949 3.977 1.00 21.60 129 PRO A C 1
ATOM 992 O O . PRO A 1 129 ? 46.877 43.915 3.925 1.00 20.95 129 PRO A O 1
ATOM 996 N N . ALA A 1 130 ? 48.492 42.755 4.988 1.00 21.09 130 ALA A N 1
ATOM 997 C CA . ALA A 1 130 ? 48.585 43.693 6.106 1.00 19.95 130 ALA A CA 1
ATOM 998 C C . ALA A 1 130 ? 49.998 43.753 6.686 1.00 19.60 130 ALA A C 1
ATOM 999 O O . ALA A 1 130 ? 50.206 43.431 7.856 1.00 19.91 130 ALA A O 1
ATOM 1001 N N . PRO A 1 131 ? 50.978 44.220 5.892 1.00 18.20 131 PRO A N 1
ATOM 1002 C CA . PRO A 1 131 ? 52.378 44.324 6.327 1.00 20.98 131 PRO A CA 1
ATOM 1003 C C . PRO A 1 131 ? 52.643 45.152 7.591 1.00 21.12 131 PRO A C 1
ATOM 1004 O O . PRO A 1 131 ? 53.673 44.976 8.240 1.00 21.07 131 PRO A O 1
ATOM 1008 N N . HIS A 1 132 ? 51.718 46.044 7.943 1.00 21.09 132 HIS A N 1
ATOM 1009 C CA . HIS A 1 132 ? 51.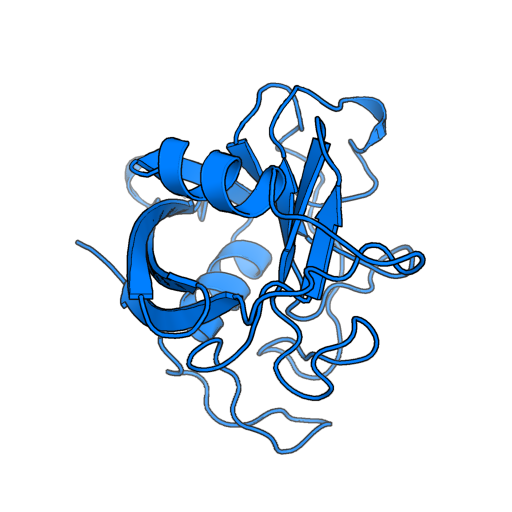875 46.876 9.138 1.00 20.00 132 HIS A CA 1
ATOM 1010 C C . HIS A 1 132 ? 51.743 46.053 10.422 1.00 18.52 132 HIS A C 1
ATOM 1011 O O . HIS A 1 132 ? 52.105 46.513 11.502 1.00 18.90 132 HIS A O 1
ATOM 1018 N N . LEU A 1 133 ? 51.221 44.834 10.291 1.00 17.70 133 LEU A N 1
ATOM 1019 C CA . LEU A 1 133 ? 51.059 43.939 11.427 1.00 17.59 133 LEU A CA 1
ATOM 1020 C C . LEU A 1 133 ? 52.281 43.040 11.611 1.00 18.53 133 LEU A C 1
ATOM 1021 O O . LEU A 1 133 ? 52.389 42.327 12.616 1.00 17.89 133 LEU A O 1
ATOM 1026 N N . ASN A 1 134 ? 53.206 43.090 10.648 1.00 17.96 134 ASN A N 1
ATOM 1027 C CA . ASN A 1 134 ? 54.445 42.309 10.703 1.00 19.40 134 ASN A CA 1
ATOM 1028 C C . ASN A 1 134 ? 55.249 42.773 11.904 1.00 22.29 134 ASN A C 1
ATOM 1029 O O . ASN A 1 134 ? 55.296 43.972 12.198 1.00 22.21 134 ASN A O 1
ATOM 1034 N N . ASN A 1 135 ? 55.881 41.821 12.587 1.00 21.91 135 ASN A N 1
ATOM 1035 C CA . ASN A 1 135 ? 56.694 42.095 13.770 1.00 20.88 135 ASN A CA 1
ATOM 1036 C C . ASN A 1 135 ? 55.875 42.479 15.002 1.00 23.14 135 ASN A C 1
ATOM 1037 O O . ASN A 1 135 ? 56.420 42.982 15.985 1.00 25.67 135 ASN A O 1
ATOM 1042 N N . ILE A 1 136 ? 54.563 42.255 14.936 1.00 22.55 136 ILE A N 1
ATOM 1043 C CA . ILE A 1 136 ? 53.660 42.537 16.052 1.00 21.32 136 ILE A CA 1
ATOM 1044 C C . ILE A 1 136 ? 52.847 41.263 16.315 1.00 22.09 136 ILE A C 1
ATOM 1045 O O . ILE A 1 136 ? 52.665 40.848 17.459 1.00 21.97 136 ILE A O 1
ATOM 1050 N N . HIS A 1 137 ? 52.379 40.637 15.239 1.00 19.59 137 HIS A N 1
ATOM 1051 C CA . HIS A 1 137 ? 51.587 39.417 15.337 1.00 19.79 137 HIS A CA 1
ATOM 1052 C C . HIS A 1 137 ? 52.299 38.27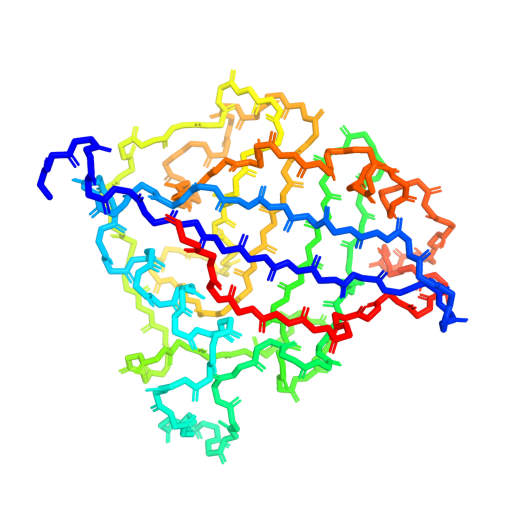3 14.628 1.00 21.02 137 HIS A C 1
ATOM 1053 O O . HIS A 1 137 ? 52.756 38.429 13.494 1.00 21.71 137 HIS A O 1
ATOM 1060 N N . VAL A 1 138 ? 52.415 37.135 15.309 1.00 20.53 138 VAL A N 1
ATOM 1061 C CA . VAL A 1 138 ? 53.073 35.964 14.742 1.00 18.15 138 VAL A CA 1
ATOM 1062 C C . VAL A 1 138 ? 52.170 35.236 13.752 1.00 19.60 138 VAL A C 1
ATOM 1063 O O . VAL A 1 138 ? 51.087 34.780 14.115 1.00 18.48 138 VAL A O 1
ATOM 1067 N N . VAL A 1 139 ? 52.612 35.177 12.496 1.00 19.53 139 VAL A N 1
ATOM 1068 C CA . VAL A 1 139 ? 51.888 34.487 11.431 1.00 17.95 139 VAL A CA 1
ATOM 1069 C C . VAL A 1 139 ? 52.388 33.049 11.474 1.00 18.97 139 VAL A C 1
ATOM 1070 O O . VAL A 1 139 ? 53.600 32.810 11.508 1.00 19.20 139 VAL A O 1
ATOM 1074 N N . PHE A 1 140 ? 51.463 32.095 11.477 1.00 17.54 140 PHE A N 1
ATOM 1075 C CA . PHE A 1 140 ? 51.844 30.692 11.579 1.00 18.28 140 PHE A CA 1
ATOM 1076 C C . PHE A 1 140 ? 51.119 29.750 10.637 1.00 18.45 140 PHE A C 1
ATOM 1077 O O . PHE A 1 140 ? 51.392 28.550 10.639 1.00 23.56 140 PHE A O 1
ATOM 1085 N N . GLY A 1 141 ? 50.180 30.272 9.858 1.00 19.44 141 GLY A N 1
ATOM 1086 C CA . GLY A 1 141 ? 49.443 29.415 8.950 1.00 18.01 141 GLY A CA 1
ATOM 1087 C C . GLY A 1 141 ? 48.832 30.150 7.779 1.00 21.59 141 GLY A C 1
ATOM 1088 O O . GLY A 1 141 ? 48.941 31.373 7.682 1.00 20.51 141 GLY A O 1
ATOM 1089 N N . LYS A 1 142 ? 48.156 29.396 6.913 1.00 22.28 142 LYS A N 1
ATOM 1090 C CA . LYS A 1 142 ? 47.513 29.939 5.721 1.00 23.58 142 LYS A CA 1
ATOM 1091 C C . LYS A 1 142 ? 46.274 29.096 5.424 1.00 21.32 142 LYS A C 1
ATOM 1092 O O . LYS A 1 142 ? 46.292 27.879 5.605 1.00 21.26 142 LYS A O 1
ATOM 1098 N N . VAL A 1 143 ? 45.190 29.743 5.012 1.00 19.86 143 VAL A N 1
ATOM 1099 C CA . VAL A 1 143 ? 43.969 29.025 4.652 1.00 20.10 143 VAL A CA 1
ATOM 1100 C C . VAL A 1 143 ? 44.225 28.407 3.264 1.00 23.47 143 VAL A C 1
ATOM 1101 O O . VAL A 1 143 ? 44.707 29.094 2.359 1.00 22.16 143 VAL A O 1
ATOM 1105 N N . VAL A 1 144 ? 43.961 27.107 3.117 1.00 22.28 144 VAL A N 1
ATOM 1106 C CA . VAL A 1 144 ? 44.177 26.427 1.839 1.00 23.97 144 VAL A CA 1
ATOM 1107 C C . VAL A 1 144 ? 42.887 26.099 1.081 1.00 23.02 144 VAL A C 1
ATOM 1108 O O . VAL A 1 144 ? 42.901 25.922 -0.136 1.00 22.65 144 VAL A O 1
ATOM 1112 N N . SER A 1 145 ? 41.779 26.006 1.807 1.00 24.05 145 SER A N 1
ATOM 1113 C CA . SER A 1 145 ? 40.476 25.747 1.206 1.00 21.90 145 SER A CA 1
ATOM 1114 C C . SER A 1 145 ? 39.435 26.328 2.151 1.00 21.89 145 SER A C 1
ATOM 1115 O O . SER A 1 145 ? 39.678 26.467 3.350 1.00 22.24 145 SER A O 1
ATOM 1118 N N . GLY A 1 146 ? 38.284 26.697 1.607 1.00 21.97 146 GLY A N 1
ATOM 1119 C CA . GLY A 1 146 ? 37.249 27.287 2.433 1.00 21.77 146 GLY A CA 1
ATOM 1120 C C . GLY A 1 146 ? 37.467 28.775 2.675 1.00 20.18 146 GLY A C 1
ATOM 1121 O O . GLY A 1 146 ? 36.990 29.325 3.668 1.00 18.70 146 GLY A O 1
ATOM 1122 N N . GLN A 1 147 ? 38.210 29.439 1.791 1.00 21.92 147 GLN A N 1
ATOM 1123 C CA . GLN A 1 147 ? 38.413 30.873 1.961 1.00 22.50 147 GLN A CA 1
ATOM 1124 C C . GLN A 1 147 ? 37.103 31.631 1.723 1.00 22.16 147 GLN A C 1
ATOM 1125 O O . GLN A 1 147 ? 36.946 32.755 2.199 1.00 19.59 147 GLN A O 1
ATOM 1131 N N . GLU A 1 148 ? 36.150 30.999 1.031 1.00 19.89 148 GLU A N 1
ATOM 1132 C CA . GLU A 1 148 ? 34.846 31.621 0.803 1.00 19.35 148 GLU A CA 1
ATOM 1133 C C . GLU A 1 148 ? 33.972 31.575 2.075 1.00 19.03 148 GLU A C 1
ATOM 1134 O O . GLU A 1 148 ? 33.095 32.421 2.247 1.00 21.57 148 GLU A O 1
ATOM 1140 N N . VAL A 1 149 ? 34.185 30.592 2.955 1.00 18.46 149 VAL A N 1
ATOM 1141 C CA . VAL A 1 149 ? 33.415 30.560 4.204 1.00 20.94 149 VAL A CA 1
ATOM 1142 C C . VAL A 1 149 ? 33.969 31.644 5.148 1.00 20.30 149 VAL A C 1
ATOM 1143 O O . VAL A 1 149 ? 33.237 32.201 5.966 1.00 23.11 149 VAL A O 1
ATOM 1147 N N . VAL A 1 150 ? 35.246 31.985 4.977 1.00 20.04 150 VAL A N 1
ATOM 1148 C CA . VAL A 1 150 ? 35.865 33.054 5.759 1.00 17.17 150 VAL A CA 1
ATOM 1149 C C . VAL A 1 150 ? 35.224 34.396 5.349 1.00 16.77 150 VAL A C 1
ATOM 1150 O O . VAL A 1 150 ? 34.838 35.185 6.212 1.00 16.99 150 VAL A O 1
ATOM 1154 N N . THR A 1 151 ? 35.071 34.642 4.045 1.00 18.73 151 THR A N 1
ATOM 1155 C CA . THR A 1 151 ? 34.467 35.905 3.593 1.00 23.19 151 THR A CA 1
ATOM 1156 C C . THR A 1 151 ? 32.974 35.976 3.902 1.00 19.89 151 THR A C 1
ATOM 1157 O O . THR A 1 151 ? 32.426 37.057 4.108 1.00 22.99 151 THR A O 1
ATOM 1161 N N . LYS A 1 152 ? 32.330 34.815 3.966 1.00 18.93 152 LYS A N 1
ATOM 1162 C CA . LYS A 1 152 ? 30.913 34.735 4.311 1.00 20.08 152 LYS A CA 1
ATOM 1163 C C . LYS A 1 152 ? 30.746 35.258 5.751 1.00 21.34 152 LYS A C 1
ATOM 1164 O O . LYS A 1 152 ? 29.873 36.085 6.030 1.00 20.89 152 LYS A O 1
ATOM 1170 N N . ILE A 1 153 ? 31.609 34.785 6.650 1.00 18.88 153 ILE A N 1
ATOM 1171 C CA . ILE A 1 153 ? 31.596 35.192 8.054 1.00 18.93 153 ILE A CA 1
ATOM 1172 C C . ILE A 1 153 ? 31.956 36.673 8.185 1.00 18.91 153 ILE A C 1
ATOM 1173 O O . ILE A 1 153 ? 31.324 37.409 8.944 1.00 21.77 153 ILE A O 1
ATOM 1178 N N . GLU A 1 154 ? 32.955 37.101 7.417 1.00 18.83 154 GLU A N 1
ATOM 1179 C CA . GLU A 1 154 ? 33.445 38.478 7.436 1.00 20.33 154 GLU A CA 1
ATOM 1180 C C . GLU A 1 154 ? 32.410 39.549 7.091 1.00 20.78 154 GLU A C 1
ATOM 1181 O O . GLU A 1 154 ? 32.448 40.660 7.632 1.00 22.08 154 GLU A O 1
ATOM 1187 N N . TYR A 1 155 ? 31.488 39.221 6.193 1.00 19.40 155 TYR A N 1
ATOM 1188 C CA . TYR A 1 155 ? 30.480 40.189 5.779 1.00 22.76 155 TYR A CA 1
ATOM 1189 C C . TYR A 1 155 ? 29.144 40.129 6.499 1.00 21.18 155 TYR A C 1
ATOM 1190 O O . TYR A 1 155 ? 28.163 40.721 6.050 1.00 24.55 155 TYR A O 1
ATOM 1199 N N . LEU A 1 156 ? 29.121 39.438 7.634 1.00 23.39 156 LEU A N 1
ATOM 1200 C CA . LEU A 1 156 ? 27.911 39.317 8.442 1.00 24.23 156 LEU A CA 1
ATOM 1201 C C . LEU A 1 156 ? 27.642 40.633 9.165 1.00 25.62 156 LEU A C 1
ATOM 1202 O O . LEU A 1 156 ? 28.578 41.327 9.573 1.00 26.30 156 LEU A O 1
ATOM 1207 N N . LYS A 1 157 ? 26.365 40.956 9.348 1.00 27.75 157 LYS A N 1
ATOM 1208 C CA . LYS A 1 157 ? 25.971 42.186 10.030 1.00 29.87 157 LYS A CA 1
ATOM 1209 C C . LYS A 1 157 ? 26.481 42.175 11.471 1.00 29.86 157 LYS A C 1
ATOM 1210 O O . LYS A 1 157 ? 26.312 41.186 12.179 1.00 31.10 157 LYS A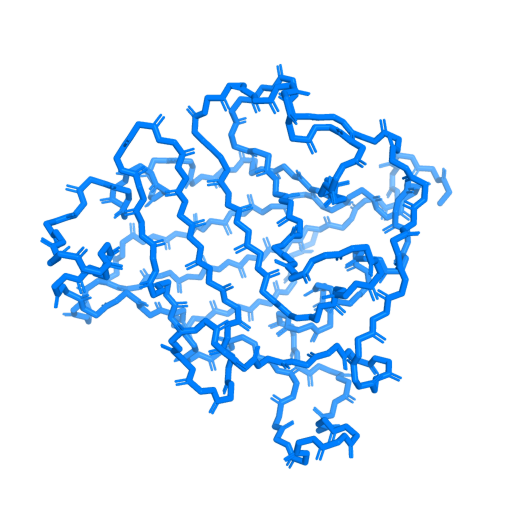 O 1
ATOM 1216 N N . THR A 1 158 ? 27.116 43.268 11.891 1.00 31.40 158 THR A N 1
ATOM 1217 C CA . THR A 1 158 ? 27.659 43.379 13.244 1.00 29.96 158 THR A CA 1
ATOM 1218 C C . THR A 1 158 ? 27.098 44.570 14.017 1.00 32.47 158 THR A C 1
ATOM 1219 O O . THR A 1 158 ? 26.442 45.444 13.449 1.00 33.53 158 THR A O 1
ATOM 1223 N N . ASN A 1 159 ? 27.351 44.583 15.324 1.00 33.92 159 ASN A N 1
ATOM 1224 C CA . ASN A 1 159 ? 26.927 45.682 16.184 1.00 35.21 159 ASN A CA 1
ATOM 1225 C C . ASN A 1 159 ? 28.116 46.640 16.332 1.00 34.29 159 ASN A C 1
ATOM 1226 O O . ASN A 1 159 ? 29.163 46.420 15.717 1.00 33.17 159 ASN A O 1
ATOM 1231 N N . SER A 1 160 ? 27.978 47.660 17.176 1.00 34.84 160 SER A N 1
ATOM 1232 C CA . SER A 1 160 ? 29.039 48.656 17.369 1.00 37.69 160 SER A CA 1
ATOM 1233 C C . SER A 1 160 ? 30.367 48.144 17.947 1.00 39.35 160 SER A C 1
ATOM 1234 O O . SER A 1 160 ? 31.403 48.799 17.791 1.00 38.30 160 SER A O 1
ATOM 1237 N N . LYS A 1 161 ? 30.330 46.987 18.611 1.00 40.16 161 LYS A N 1
ATOM 1238 C CA . LYS A 1 161 ? 31.530 46.375 19.194 1.00 41.38 161 LYS A CA 1
ATOM 1239 C C . LYS A 1 161 ? 32.180 45.415 18.163 1.00 37.94 161 LYS A C 1
ATOM 1240 O O . LYS A 1 161 ? 33.111 44.679 18.493 1.00 42.40 161 LYS A O 1
ATOM 1246 N N . ASN A 1 162 ? 31.704 45.457 16.917 1.00 31.27 162 ASN A N 1
ATOM 1247 C CA . ASN A 1 162 ? 32.199 44.610 15.822 1.00 30.37 162 ASN A CA 1
ATOM 1248 C C . ASN A 1 162 ? 31.873 43.121 15.985 1.00 31.24 162 ASN A C 1
ATOM 1249 O O . ASN A 1 162 ? 32.435 42.267 15.289 1.00 26.52 162 ASN A O 1
ATOM 1254 N N . ARG A 1 163 ? 30.958 42.823 16.903 1.00 32.12 163 ARG A N 1
ATOM 1255 C CA . ARG A 1 163 ? 30.536 41.452 17.158 1.00 32.71 163 ARG A CA 1
ATOM 1256 C C . ARG A 1 163 ? 29.413 41.083 16.192 1.00 28.62 163 ARG A C 1
ATOM 1257 O O . ARG A 1 163 ? 28.469 41.849 16.022 1.00 30.31 163 ARG A O 1
ATOM 1265 N N . PRO A 1 164 ? 29.516 39.919 15.521 1.00 28.33 164 PRO A N 1
ATOM 1266 C CA . PRO A 1 164 ? 28.469 39.500 14.581 1.00 26.32 164 PRO A CA 1
ATOM 1267 C C . PRO A 1 164 ? 27.140 39.310 15.313 1.00 27.77 164 PRO A C 1
ATOM 1268 O O . PRO A 1 164 ? 27.116 38.844 16.455 1.00 28.34 164 PRO A O 1
ATOM 1272 N N . LEU A 1 165 ? 26.043 39.703 14.672 1.00 27.45 165 LEU A N 1
ATOM 1273 C CA . LEU A 1 165 ? 24.711 39.552 15.254 1.00 29.55 165 LEU A CA 1
ATOM 1274 C C . LEU A 1 165 ? 24.353 38.066 15.345 1.00 27.36 165 LEU A C 1
ATOM 1275 O O . LEU A 1 165 ? 23.771 37.615 16.336 1.00 28.41 165 LEU A O 1
ATOM 1280 N N . ALA A 1 166 ? 24.736 37.310 14.319 1.00 24.27 166 ALA A N 1
ATOM 1281 C CA . ALA A 1 166 ? 24.487 35.872 14.266 1.00 26.71 166 ALA A CA 1
ATOM 1282 C C . ALA A 1 166 ? 25.521 35.103 15.101 1.00 28.00 166 ALA A C 1
ATOM 1283 O O . ALA A 1 166 ? 26.596 35.625 15.412 1.00 28.10 166 ALA A O 1
ATOM 1285 N N . ASP A 1 167 ? 25.177 33.875 15.486 1.00 29.61 167 ASP A N 1
ATOM 1286 C CA . ASP A 1 167 ? 26.079 33.016 16.257 1.00 31.59 167 ASP A CA 1
ATOM 1287 C C . ASP A 1 167 ? 27.003 32.267 15.311 1.00 27.36 167 ASP A C 1
ATOM 1288 O O . ASP A 1 167 ? 26.561 31.378 14.587 1.00 27.37 167 ASP A O 1
ATOM 1293 N N . VAL A 1 168 ? 28.278 32.639 15.305 1.00 22.85 168 VAL A N 1
ATOM 1294 C CA . VAL A 1 168 ? 29.255 31.984 14.441 1.00 23.14 168 VAL A CA 1
ATOM 1295 C C . VAL A 1 168 ? 29.996 31.003 15.339 1.00 21.98 168 VAL A C 1
ATOM 1296 O O . VAL A 1 168 ? 30.845 31.396 16.136 1.00 23.45 168 VAL A O 1
ATOM 1300 N N . VAL A 1 169 ? 29.652 29.725 15.211 1.00 20.35 169 VAL A N 1
ATOM 1301 C CA . VAL A 1 169 ? 30.222 28.676 16.049 1.00 21.41 169 VAL A CA 1
ATOM 1302 C C . VAL A 1 169 ? 31.083 27.625 15.345 1.00 23.19 169 VAL A C 1
ATOM 1303 O O . VAL A 1 169 ? 30.786 27.201 14.224 1.00 24.01 169 VAL A O 1
ATOM 1307 N N . ILE A 1 170 ? 32.162 27.219 16.013 1.00 21.77 170 ILE A N 1
ATOM 1308 C CA . ILE A 1 170 ? 33.029 26.173 15.488 1.00 24.36 170 ILE A CA 1
ATOM 1309 C C . ILE A 1 170 ? 32.375 24.848 15.915 1.00 26.67 170 ILE A C 1
ATOM 1310 O O . ILE A 1 170 ? 32.530 24.401 17.057 1.00 28.38 170 ILE A O 1
ATOM 1315 N N . LEU A 1 171 ? 31.582 24.277 15.010 1.00 26.57 171 LEU A N 1
ATOM 1316 C CA . LEU A 1 171 ? 30.867 23.022 15.245 1.00 25.03 171 LEU A CA 1
ATOM 1317 C C . LEU A 1 171 ? 31.866 21.900 15.512 1.00 23.77 171 LEU A C 1
ATOM 1318 O O . LEU A 1 171 ? 31.805 21.240 16.549 1.00 23.35 171 LEU A O 1
ATOM 1323 N N . ASN A 1 172 ? 32.760 21.676 14.551 1.00 20.54 172 ASN A N 1
ATOM 1324 C CA . ASN A 1 172 ? 33.790 20.654 14.667 1.00 19.95 172 ASN A CA 1
ATOM 1325 C C . ASN A 1 172 ? 35.152 21.261 14.360 1.00 22.74 172 ASN A C 1
ATOM 1326 O O . ASN A 1 172 ? 35.260 22.285 13.685 1.00 24.45 172 ASN A O 1
ATOM 1331 N N . CYS A 1 173 ? 36.192 20.606 14.856 1.00 20.57 173 CYS A N 1
ATOM 1332 C CA . CYS A 1 173 ? 37.566 21.018 14.616 1.00 19.15 173 CYS A CA 1
ATOM 1333 C C . CYS A 1 173 ? 38.478 19.841 14.907 1.00 17.12 173 CYS A C 1
ATOM 1334 O O . CYS A 1 173 ? 38.119 18.925 15.639 1.00 18.57 173 CYS A O 1
ATOM 1337 N N . GLY A 1 174 ? 39.630 19.827 14.266 1.00 16.42 174 GLY A N 1
ATOM 1338 C CA . GLY A 1 174 ? 40.554 18.739 14.479 1.00 17.49 174 GLY A CA 1
ATOM 1339 C C . GLY A 1 174 ? 41.640 18.777 13.436 1.00 21.09 174 GLY A C 1
ATOM 1340 O O . GLY A 1 174 ? 41.800 19.776 12.725 1.00 18.38 174 GLY A O 1
ATOM 1341 N N . GLU A 1 175 ? 42.346 17.660 13.307 1.00 20.38 175 GLU A N 1
ATOM 1342 C CA . GLU A 1 175 ? 43.439 17.550 12.361 1.00 22.90 175 GLU A CA 1
ATOM 1343 C C . GLU A 1 175 ? 43.055 16.772 11.104 1.00 25.28 175 GLU A C 1
ATOM 1344 O O . GLU A 1 175 ? 42.141 15.941 11.117 1.00 24.30 175 GLU A O 1
ATOM 1350 N N . LEU A 1 176 ? 43.746 17.088 10.014 1.00 30.29 176 LEU A N 1
ATOM 1351 C CA . LEU A 1 176 ? 43.538 16.454 8.716 1.00 37.03 176 LEU A CA 1
ATOM 1352 C C . LEU A 1 176 ? 44.823 15.727 8.314 1.00 40.67 176 LEU A C 1
ATOM 1353 O O . LEU A 1 176 ? 45.893 16.013 8.851 1.00 43.45 176 LEU A O 1
ATOM 1358 N N . VAL A 1 177 ? 44.725 14.793 7.372 1.00 47.16 177 VAL A N 1
ATOM 1359 C CA . VAL A 1 177 ? 45.904 14.050 6.916 1.00 54.79 177 VAL A CA 1
ATOM 1360 C C . VAL A 1 177 ? 46.827 14.845 5.974 1.00 60.09 177 VAL A C 1
ATOM 1361 O O . VAL A 1 177 ? 47.829 14.256 5.503 1.00 63.25 177 VAL A O 1
#

Nearest PDB structures (foldseek):
  1c5f-assembly2_C  TM=1.001E+00  e=1.622E-36  Brugia malayi
  2wfj-assembly1_A  TM=9.955E-01  e=2.810E-29  Homo sapiens
  2gw2-assembly1_A  TM=9.942E-01  e=1.259E-28  Homo sapiens
  2he9-assembly2_B  TM=9.954E-01  e=4.225E-28  Homo sapiens
  1ihg-assembly1_A  TM=9.918E-01  e=7.587E-26  Bos taurus

Solvent-accessible surface area: 8282 Å² total; per-residue (Å²): 205,46,150,186,72,52,110,96,0,29,0,13,0,12,21,89,63,109,121,30,19,101,0,11,0,31,0,41,28,39,50,2,71,102,1,0,58,0,1,6,37,0,0,28,25,152,44,42,88,3,161,141,46,53,98,81,5,53,0,102,45,10,28,3,10,93,4,51,110,96,51,23,0,15,0,0,3,37,33,130,19,56,7,97,16,24,6,0,32,68,18,15,117,8,87,31,30,143,52,71,31,92,0,103,73,44,33,2,0,0,1,12,29,143,26,119,71,27,0,11,0,11,0,8,0,0,20,57,74,0,86,126,27,25,97,87,27,2,4,0,0,46,3,53,49,9,60,119,6,0,50,126,0,3,107,33,155,43,65,126,123,54,72,9,104,21,91,2,41,0,79,54,18,7,71,53,191

B-factor: mean 28.88, std 14.32, range [12.44, 100.0]

InterPro domains:
  IPR002130 Cyclophilin-type peptidyl-prolyl cis-trans isomerase domain [PF00160] (11-174)
  IPR002130 Cyclophilin-type peptidyl-prolyl cis-trans isomerase domain [PR00153] (27-42)
  IPR002130 Cyclophilin-type peptidyl-prolyl cis-trans isomerase domain [PR00153] (64-76)
  IPR002130 Cyclophilin-type peptidyl-prolyl cis-trans isomerase domain [PR00153] (107-122)
  IPR002130 Cyclophilin-type peptidyl-prolyl cis-trans isomerase domain [PR00153] (122-134)
  IPR002130 Cyclophilin-type peptidyl-prolyl cis-trans isomerase domain [PR00153] (135-150)
  IPR002130 Cyclophilin-type peptidyl-prolyl cis-trans isomerase domain [PS50072] (10-175)
  IPR020892 Cyclophilin-type peptidyl-prolyl cis-trans isomerase, conserved site [PS00170] (59-76)
  IPR029000 Cyclophilin-like domain superfamily [G3DSA:2.40.100.10] (1-184)
  IPR029000 Cyclophilin-like domain superfamily [SSF50891] (6-176)

Secondary structure (DSSP, 8-state):
--GGG-EEEEEEEEETTEEEEEEEEEE-TTT-HHHHHHHHHHHH-TT-B-TTT-SB---TT-BEEEEETTTEEEE---SSSSSS----TTSS-BPPPP--S---SSSEEEE--SSTT-B-S-EEEESS--GGGTTTS-EEEEEEE-HHHHHHHHTS-B-TTS-BSS-EEEEEEEEE-

Radius of gyration: 14.69 Å; Cα contacts (8 Å, |Δi|>4): 463; chains: 1; bounding box: 39×35×34 Å

Sequence (177 aa):
MSKKDRRRVFLDVTIDGNLAGRIVMELYNDIAPRTCNNFLMLCTGMAGTGKISGKPLHYKGSTFHRVIKNFMIQGGDFTKGDGTGGESIYG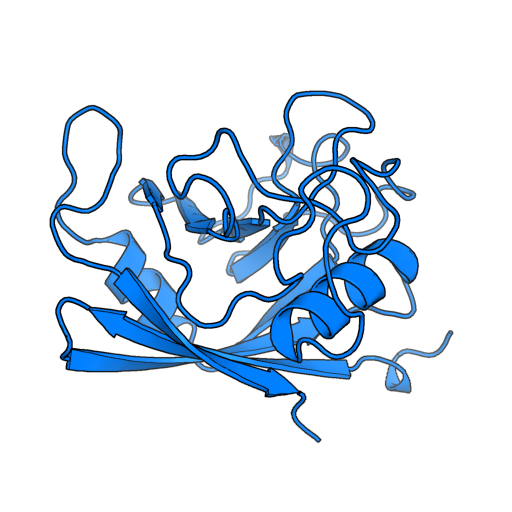GMFDDEEFVMKHDEPFVVSMANKGPNTNGSQFFITTTPAPHLNNIHVVFGKVVSGQEVVTKIEYLKTNSKNRPLADVVILNCGELV

Organism: Brugia malayi (NCBI:txid6279)

Foldseek 3Di:
DDQVPKFKKKFFKAWQNHTLGMWIKIFQCVQPVQVSVQQQCQQAQVLAAAPVQRHGSHQAWAFQFAAAAQWKTKTFAPRPNHPPHAATSVHFFAAADPQPDAQAAFQWKKFDADWGRHGGGMIMGTGGRDRVCGPPIRTTIGTDDDVVSRNVVNPADDDPSRGHPITIGRNHMHTDD

CATH classification: 2.40.100.10